Protein AF-A0A8J4Y7I0-F1 (afdb_monomer_lite)

Structure (mmCIF, N/CA/C/O backbone):
data_AF-A0A8J4Y7I0-F1
#
_entry.id   AF-A0A8J4Y7I0-F1
#
loop_
_atom_site.group_PDB
_atom_site.id
_atom_site.type_symbol
_atom_site.label_atom_id
_atom_site.la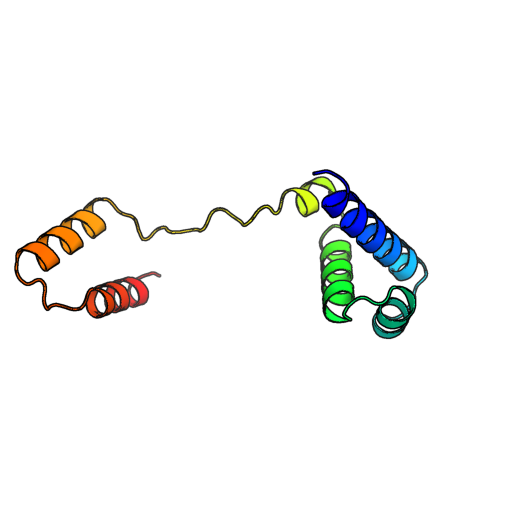bel_alt_id
_atom_site.label_comp_id
_atom_site.label_asym_id
_atom_site.label_entity_id
_atom_site.label_seq_id
_atom_site.pdbx_PDB_ins_code
_atom_site.Cartn_x
_atom_site.Cartn_y
_atom_site.Cartn_z
_atom_site.occupancy
_atom_site.B_iso_or_equiv
_atom_site.auth_seq_id
_atom_site.auth_comp_id
_atom_site.auth_asym_id
_atom_site.auth_atom_id
_atom_site.pdbx_PDB_model_num
ATOM 1 N N . MET A 1 1 ? 11.332 -10.239 17.462 1.00 45.31 1 MET A N 1
ATOM 2 C CA . MET A 1 1 ? 10.200 -9.712 16.663 1.00 45.31 1 MET A CA 1
ATOM 3 C C . MET A 1 1 ? 10.749 -9.034 15.401 1.00 45.31 1 MET A C 1
ATOM 5 O O . MET A 1 1 ? 10.433 -7.890 15.129 1.00 45.31 1 MET A O 1
ATOM 9 N N . GLU A 1 2 ? 11.607 -9.728 14.644 1.00 48.97 2 GLU A N 1
ATOM 10 C CA . GLU A 1 2 ? 12.389 -9.146 13.526 1.00 48.97 2 GLU A CA 1
ATOM 11 C C . GLU A 1 2 ? 12.132 -9.863 12.187 1.00 48.97 2 GLU A C 1
ATOM 13 O O . GLU A 1 2 ? 12.466 -9.370 11.116 1.00 48.97 2 GLU A O 1
ATOM 18 N N . SER A 1 3 ? 11.479 -11.026 12.222 1.00 50.75 3 SER A N 1
ATOM 19 C CA . SER A 1 3 ? 11.187 -11.834 11.035 1.00 50.75 3 SER A CA 1
ATOM 20 C C . SER A 1 3 ? 10.057 -11.258 10.172 1.00 50.75 3 SER A C 1
ATOM 22 O O . SER A 1 3 ? 10.045 -11.448 8.956 1.00 50.75 3 SER A O 1
ATOM 24 N N . PHE A 1 4 ? 9.112 -10.531 10.777 1.00 49.22 4 PHE A N 1
ATOM 25 C CA . PHE A 1 4 ? 7.930 -10.004 10.082 1.00 49.22 4 PHE A CA 1
ATOM 26 C C . PHE A 1 4 ? 8.243 -8.784 9.199 1.00 49.22 4 PHE A C 1
ATOM 28 O O . PHE A 1 4 ? 7.598 -8.568 8.172 1.00 49.22 4 PHE A O 1
ATOM 35 N N . THR A 1 5 ? 9.256 -8.000 9.573 1.00 58.91 5 THR A N 1
ATOM 36 C CA . THR A 1 5 ? 9.738 -6.842 8.808 1.00 58.91 5 THR A CA 1
ATOM 37 C C . THR A 1 5 ? 10.606 -7.287 7.637 1.00 58.91 5 THR A C 1
ATOM 39 O O . THR A 1 5 ? 10.367 -6.855 6.508 1.00 58.91 5 THR A O 1
ATOM 42 N N . PHE A 1 6 ? 11.527 -8.231 7.863 1.00 58.19 6 PHE A N 1
ATOM 43 C CA . PHE A 1 6 ? 12.371 -8.790 6.804 1.00 58.19 6 PHE A CA 1
ATOM 44 C C . PHE A 1 6 ? 11.536 -9.414 5.678 1.00 58.19 6 PHE A C 1
ATOM 46 O O . PHE A 1 6 ? 11.833 -9.204 4.501 1.00 58.19 6 PHE A O 1
ATOM 53 N N . LEU A 1 7 ? 10.437 -10.107 6.026 1.00 62.81 7 LEU A N 1
ATOM 54 C CA . LEU A 1 7 ? 9.563 -10.748 5.042 1.00 62.81 7 LEU A CA 1
ATOM 55 C C . LEU A 1 7 ? 8.903 -9.746 4.069 1.00 62.81 7 LEU A C 1
ATOM 57 O O . LEU A 1 7 ? 8.712 -10.033 2.889 1.00 62.81 7 LEU A O 1
ATOM 61 N N . HIS A 1 8 ? 8.535 -8.562 4.556 1.00 71.19 8 HIS A N 1
ATOM 62 C CA . HIS A 1 8 ? 7.930 -7.528 3.716 1.00 71.19 8 HIS A CA 1
ATOM 63 C C . HIS A 1 8 ? 8.971 -6.763 2.891 1.00 71.19 8 HIS A C 1
ATOM 65 O O . HIS A 1 8 ? 8.699 -6.422 1.737 1.00 71.19 8 HIS A O 1
ATOM 71 N N . LEU A 1 9 ? 10.170 -6.560 3.442 1.00 79.50 9 LEU A N 1
ATOM 72 C CA . LEU A 1 9 ? 11.293 -5.912 2.761 1.00 79.50 9 LEU A CA 1
ATOM 73 C C . LEU A 1 9 ? 11.751 -6.696 1.523 1.00 79.50 9 LEU A C 1
ATOM 75 O O . LEU A 1 9 ? 11.840 -6.109 0.444 1.00 79.50 9 LEU A O 1
ATOM 79 N N . TRP A 1 10 ? 11.958 -8.018 1.621 1.00 86.19 10 TRP A N 1
ATOM 80 C CA . TRP A 1 10 ? 12.388 -8.800 0.450 1.00 86.19 10 TRP A CA 1
ATOM 81 C C . TRP A 1 10 ? 11.318 -8.845 -0.642 1.00 86.19 10 TRP A C 1
ATOM 83 O O . TRP A 1 10 ? 11.650 -8.754 -1.821 1.00 86.19 10 TRP A O 1
ATOM 93 N N . LYS A 1 11 ? 10.030 -8.928 -0.271 1.00 88.19 11 LYS A N 1
ATOM 94 C CA . LYS A 1 11 ? 8.925 -8.914 -1.244 1.00 88.19 11 LYS A CA 1
ATOM 95 C C . LYS A 1 11 ? 8.892 -7.602 -2.006 1.00 88.19 11 LYS A C 1
ATOM 97 O O . LYS A 1 11 ? 8.766 -7.608 -3.226 1.00 88.19 11 LYS A O 1
ATOM 102 N N . ARG A 1 12 ? 9.037 -6.480 -1.299 1.00 89.50 12 ARG A N 1
ATOM 103 C CA . ARG A 1 12 ? 9.096 -5.152 -1.913 1.00 89.50 12 ARG A CA 1
ATOM 104 C C . ARG A 1 12 ? 10.305 -5.022 -2.844 1.00 89.50 12 ARG A C 1
ATOM 106 O O . ARG A 1 12 ? 10.145 -4.561 -3.969 1.00 89.50 12 ARG A O 1
ATOM 113 N N . HIS A 1 13 ? 11.477 -5.487 -2.416 1.00 90.00 13 HIS A N 1
ATOM 114 C CA . HIS A 1 13 ? 12.689 -5.467 -3.235 1.00 90.00 13 HIS A CA 1
ATOM 115 C C . HIS A 1 13 ? 12.550 -6.330 -4.502 1.00 90.00 13 HIS A C 1
ATOM 117 O O . HIS A 1 13 ? 12.853 -5.874 -5.601 1.00 90.00 13 HIS A O 1
ATOM 123 N N . ALA A 1 14 ? 12.000 -7.541 -4.377 1.00 92.69 14 ALA A N 1
ATOM 124 C CA . ALA A 1 14 ? 11.730 -8.418 -5.514 1.00 92.69 14 ALA A CA 1
ATOM 125 C C . ALA A 1 14 ? 10.722 -7.802 -6.500 1.00 92.69 14 ALA A C 1
ATOM 127 O O . ALA A 1 14 ? 10.915 -7.891 -7.712 1.00 92.69 14 ALA A O 1
ATOM 128 N N . VAL A 1 15 ? 9.673 -7.134 -6.000 1.00 92.69 15 VAL A N 1
ATOM 129 C CA . VAL A 1 15 ? 8.726 -6.391 -6.849 1.00 92.69 15 VAL A CA 1
ATOM 130 C C . VAL A 1 15 ? 9.441 -5.283 -7.625 1.00 92.69 15 VAL A C 1
ATOM 132 O O . VAL A 1 15 ? 9.231 -5.177 -8.831 1.00 92.69 15 VAL A O 1
ATOM 135 N N . LEU A 1 16 ? 10.299 -4.488 -6.974 1.00 91.44 16 LEU A N 1
ATOM 136 C CA . LEU A 1 16 ? 11.058 -3.418 -7.635 1.00 91.44 16 LEU A CA 1
ATOM 137 C C . LEU A 1 16 ? 11.966 -3.964 -8.744 1.00 91.44 16 LEU A C 1
ATOM 139 O O . L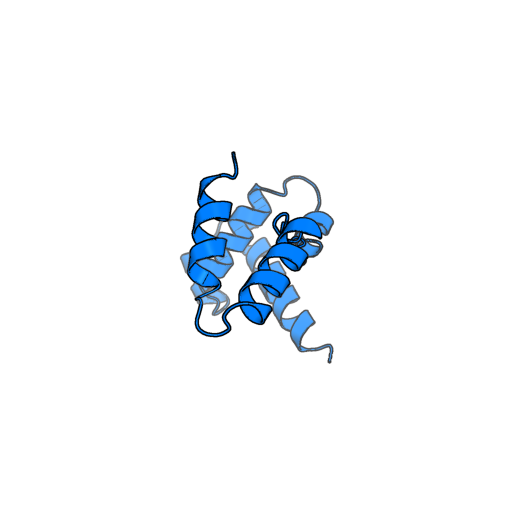EU A 1 16 ? 11.919 -3.464 -9.864 1.00 91.44 16 LEU A O 1
ATOM 143 N N . MET A 1 17 ? 12.713 -5.039 -8.474 1.00 91.94 17 MET A N 1
ATOM 144 C CA . MET A 1 17 ? 13.577 -5.690 -9.469 1.00 91.94 17 MET A CA 1
ATOM 145 C C . MET A 1 17 ? 12.798 -6.148 -10.710 1.00 91.94 17 MET A C 1
ATOM 147 O O . MET A 1 17 ? 13.238 -5.939 -11.839 1.00 91.94 17 MET A O 1
ATOM 151 N N . LEU A 1 18 ? 11.614 -6.738 -10.519 1.00 93.38 18 LEU A N 1
ATOM 152 C CA . LEU A 1 18 ? 10.781 -7.208 -11.628 1.00 93.38 18 LEU A CA 1
ATOM 153 C C . LEU A 1 18 ? 10.097 -6.066 -12.392 1.00 93.38 18 LEU A C 1
ATOM 155 O O . LEU A 1 18 ? 9.869 -6.192 -13.596 1.00 93.38 18 LEU A O 1
ATOM 159 N N . ILE A 1 19 ? 9.780 -4.954 -11.718 1.00 91.62 19 ILE A N 1
ATOM 160 C CA . ILE A 1 19 ? 9.313 -3.731 -12.382 1.00 91.62 19 ILE A CA 1
ATOM 161 C C . ILE A 1 19 ? 10.420 -3.182 -13.287 1.00 91.62 19 ILE A C 1
ATOM 163 O O . ILE A 1 19 ? 10.139 -2.897 -14.450 1.00 91.62 19 ILE A O 1
ATOM 167 N N . SER A 1 20 ? 11.660 -3.096 -12.792 1.00 87.81 20 SER A N 1
ATOM 168 C CA . SER A 1 20 ? 12.823 -2.646 -13.573 1.00 87.81 20 SER A CA 1
ATOM 169 C C . SER A 1 20 ? 13.132 -3.564 -14.759 1.00 87.81 20 SER A C 1
ATOM 171 O O . SER A 1 20 ? 13.568 -3.093 -15.803 1.00 87.81 20 SER A O 1
ATOM 173 N N . ALA A 1 21 ? 12.839 -4.862 -14.638 1.00 90.50 21 ALA A N 1
ATOM 174 C CA . ALA A 1 21 ? 12.925 -5.827 -15.736 1.00 90.50 21 ALA A CA 1
ATOM 175 C C . ALA A 1 21 ? 11.770 -5.724 -16.760 1.00 90.50 21 ALA A C 1
ATOM 177 O O . ALA A 1 21 ? 11.713 -6.505 -17.707 1.00 90.50 21 ALA A O 1
ATOM 178 N N . GLY A 1 22 ? 10.830 -4.786 -16.587 1.00 91.12 22 GLY A N 1
ATOM 179 C CA . GLY A 1 22 ? 9.749 -4.525 -17.542 1.00 91.12 22 GLY A CA 1
ATOM 180 C C . GLY A 1 22 ? 8.548 -5.469 -17.435 1.00 91.12 22 GLY A C 1
ATOM 181 O O . GLY A 1 22 ? 7.682 -5.463 -18.311 1.00 91.12 22 GLY A O 1
ATOM 182 N N . HIS A 1 23 ? 8.443 -6.270 -16.371 1.00 93.69 23 HIS A N 1
ATOM 183 C CA . HIS A 1 23 ? 7.304 -7.172 -16.202 1.00 93.69 23 HIS A CA 1
ATOM 184 C C . HIS A 1 23 ? 6.004 -6.424 -15.861 1.00 93.69 23 HIS A C 1
ATOM 186 O O . HIS A 1 23 ? 5.998 -5.377 -15.201 1.00 93.69 23 HIS A O 1
ATOM 192 N N . SER A 1 24 ? 4.872 -6.987 -16.298 1.00 92.31 24 SER A N 1
ATOM 193 C CA . SER A 1 24 ? 3.536 -6.478 -15.977 1.00 92.31 24 SER A CA 1
ATOM 194 C C . SER A 1 24 ? 3.163 -6.748 -14.516 1.00 92.31 24 SER A C 1
ATOM 196 O O . SER A 1 24 ? 3.614 -7.718 -13.904 1.00 92.31 24 SER A O 1
ATOM 198 N N . SER A 1 25 ? 2.287 -5.915 -13.946 1.00 91.06 25 SER A N 1
ATOM 199 C CA . SER A 1 25 ? 1.853 -6.073 -12.553 1.00 91.06 25 SER A CA 1
ATOM 200 C C . SER A 1 25 ? 1.151 -7.408 -12.283 1.00 91.06 25 SER A C 1
ATOM 202 O O . SER A 1 25 ? 1.368 -7.990 -11.221 1.00 91.06 25 SER A O 1
ATOM 204 N N . SER A 1 26 ? 0.381 -7.926 -13.247 1.00 94.56 26 SER A N 1
ATOM 205 C CA . SER A 1 26 ? -0.248 -9.251 -13.159 1.00 94.56 26 SER A CA 1
ATOM 206 C C . SER A 1 26 ? 0.794 -10.367 -13.068 1.00 94.56 26 SER A C 1
ATOM 208 O O . SER A 1 26 ? 0.729 -11.204 -12.171 1.00 94.56 26 SER A O 1
ATOM 210 N N . ARG A 1 27 ? 1.827 -10.323 -13.919 1.00 93.44 27 ARG A N 1
ATOM 211 C CA . ARG A 1 27 ? 2.890 -11.334 -13.932 1.00 93.44 27 ARG A CA 1
ATOM 212 C C . ARG A 1 27 ? 3.696 -11.351 -12.633 1.00 93.44 27 ARG A C 1
ATOM 214 O O . ARG A 1 27 ? 4.062 -12.415 -12.141 1.00 93.44 27 ARG A O 1
ATOM 221 N N . ILE A 1 28 ? 3.959 -10.176 -12.067 1.00 94.25 28 ILE A N 1
ATOM 222 C CA . ILE A 1 28 ? 4.663 -10.029 -10.785 1.00 94.25 28 ILE A CA 1
ATOM 223 C C . ILE A 1 28 ? 3.803 -10.547 -9.624 1.00 94.25 28 ILE A C 1
ATOM 225 O O . ILE A 1 28 ? 4.316 -11.227 -8.735 1.00 94.25 28 ILE A O 1
ATOM 229 N N . SER A 1 29 ? 2.499 -10.249 -9.644 1.00 94.44 29 SER A N 1
ATOM 230 C CA . SER A 1 29 ? 1.528 -10.718 -8.648 1.00 94.44 29 SER A CA 1
ATOM 231 C C . SER A 1 29 ? 1.503 -12.245 -8.568 1.00 94.44 29 SER A C 1
ATOM 233 O O . SER A 1 29 ? 1.631 -12.801 -7.475 1.00 94.44 29 SER A O 1
ATOM 235 N N . GLU A 1 30 ? 1.434 -12.913 -9.722 1.00 95.19 30 GLU A N 1
ATOM 236 C CA . GLU A 1 30 ? 1.475 -14.374 -9.823 1.00 95.19 30 GLU A CA 1
ATOM 237 C C . GLU A 1 30 ? 2.798 -14.951 -9.305 1.00 95.19 30 GLU A C 1
ATOM 239 O O . GLU A 1 30 ? 2.797 -15.883 -8.500 1.00 95.19 30 GLU A O 1
ATOM 244 N N . LEU A 1 31 ? 3.929 -14.383 -9.738 1.00 92.75 31 LEU A N 1
ATOM 245 C CA . LEU A 1 31 ? 5.261 -14.904 -9.427 1.00 92.75 31 LEU A CA 1
ATOM 246 C C . LEU A 1 31 ? 5.599 -14.799 -7.934 1.00 92.75 31 LEU A C 1
ATOM 248 O O . LEU A 1 31 ? 6.151 -15.732 -7.354 1.00 92.75 31 LEU A O 1
ATOM 252 N N . LEU A 1 32 ? 5.260 -13.671 -7.306 1.00 90.75 32 LEU A N 1
ATOM 253 C CA . LEU A 1 32 ? 5.578 -13.402 -5.900 1.00 90.75 32 LEU A CA 1
ATOM 254 C C . LEU A 1 32 ? 4.444 -13.772 -4.936 1.00 90.75 32 LEU A C 1
ATOM 256 O O . LEU A 1 32 ? 4.600 -13.606 -3.723 1.00 90.75 32 LEU A O 1
ATOM 260 N N . LYS A 1 33 ? 3.310 -14.271 -5.453 1.00 93.12 33 LYS A N 1
ATOM 261 C CA . LYS A 1 33 ? 2.087 -14.563 -4.685 1.00 93.12 33 LYS A CA 1
ATOM 262 C C . LYS A 1 33 ? 1.674 -13.387 -3.791 1.00 93.12 33 LYS A C 1
ATOM 264 O O . LYS A 1 33 ? 1.370 -13.549 -2.608 1.00 93.12 33 LYS A O 1
ATOM 269 N N . VAL A 1 34 ? 1.708 -12.186 -4.360 1.00 89.62 34 VAL A N 1
ATOM 270 C CA . VAL A 1 34 ? 1.270 -10.934 -3.722 1.00 89.62 34 VAL A CA 1
ATOM 271 C C . VAL A 1 34 ? 0.053 -10.391 -4.449 1.00 89.62 34 VAL A C 1
ATOM 273 O O . VAL A 1 34 ? -0.177 -10.731 -5.604 1.00 89.62 34 VAL A O 1
ATOM 276 N N . THR A 1 35 ? -0.725 -9.522 -3.809 1.00 92.75 35 THR A N 1
ATOM 277 C CA . THR A 1 35 ? -1.880 -8.906 -4.470 1.00 92.75 35 THR A CA 1
ATOM 278 C C . THR A 1 35 ? -1.423 -7.966 -5.584 1.00 92.75 35 THR A C 1
ATOM 280 O O . THR A 1 35 ? -0.420 -7.263 -5.453 1.00 92.75 35 THR A O 1
ATOM 283 N N . GLU A 1 36 ? -2.176 -7.901 -6.681 1.00 91.50 36 GLU A N 1
ATOM 284 C CA . GLU A 1 36 ? -1.859 -6.973 -7.772 1.00 91.50 36 GLU A CA 1
ATOM 285 C C . GLU A 1 36 ? -1.875 -5.512 -7.288 1.00 91.50 36 GLU A C 1
ATOM 287 O O . GLU A 1 36 ? -1.057 -4.696 -7.713 1.00 91.50 36 GLU A O 1
ATOM 292 N N . GLN A 1 37 ? -2.748 -5.192 -6.326 1.00 91.12 37 GLN A N 1
ATOM 293 C CA . GLN A 1 37 ? -2.803 -3.873 -5.700 1.00 91.12 37 GLN A CA 1
ATOM 294 C C . GLN A 1 37 ? -1.489 -3.508 -5.001 1.00 91.12 37 GLN A C 1
ATOM 296 O O . GLN A 1 37 ? -1.029 -2.380 -5.152 1.00 91.12 37 GLN A O 1
ATOM 301 N N . PHE A 1 38 ? -0.849 -4.447 -4.296 1.00 89.12 38 PHE A N 1
ATOM 302 C CA . PHE A 1 38 ? 0.463 -4.217 -3.688 1.00 89.12 38 PHE A CA 1
ATOM 303 C C . PHE A 1 38 ? 1.510 -3.858 -4.751 1.00 89.12 38 PHE A C 1
ATOM 305 O O . PHE A 1 38 ? 2.228 -2.872 -4.603 1.00 89.12 38 PHE A O 1
ATOM 312 N N . VAL A 1 39 ? 1.537 -4.587 -5.871 1.00 91.00 39 VAL A N 1
ATOM 313 C CA . VAL A 1 39 ? 2.451 -4.302 -6.991 1.00 91.00 39 VAL A CA 1
ATOM 314 C C . VAL A 1 39 ? 2.175 -2.927 -7.605 1.00 91.00 39 VAL A C 1
ATOM 316 O O . VAL A 1 39 ? 3.108 -2.177 -7.885 1.00 91.00 39 VAL A O 1
ATOM 319 N N . ARG A 1 40 ? 0.900 -2.562 -7.790 1.00 91.38 40 ARG A N 1
ATOM 320 C CA . ARG A 1 40 ? 0.497 -1.244 -8.310 1.00 91.38 40 ARG A CA 1
ATOM 321 C C . ARG A 1 40 ? 0.876 -0.106 -7.366 1.00 91.38 40 ARG A C 1
ATOM 323 O O . ARG A 1 40 ? 1.232 0.968 -7.846 1.00 91.38 40 ARG A O 1
ATOM 330 N N . THR A 1 41 ? 0.796 -0.321 -6.056 1.00 89.25 41 THR A N 1
ATOM 331 C CA . THR A 1 41 ? 1.251 0.644 -5.049 1.00 89.25 41 THR A CA 1
ATOM 332 C C . THR A 1 41 ? 2.762 0.824 -5.129 1.00 89.25 41 THR A C 1
ATOM 334 O O . THR A 1 41 ? 3.208 1.950 -5.310 1.00 89.25 41 THR A O 1
ATOM 337 N N . VAL A 1 42 ? 3.541 -0.264 -5.125 1.00 88.31 42 VAL A N 1
ATOM 338 C CA . VAL A 1 42 ? 5.010 -0.193 -5.237 1.00 88.31 42 VAL A CA 1
ATOM 339 C C . VAL A 1 42 ? 5.442 0.474 -6.545 1.00 88.31 42 VAL A C 1
ATOM 341 O O . VAL A 1 42 ? 6.337 1.308 -6.530 1.00 88.31 42 VAL A O 1
ATOM 344 N N . ARG A 1 43 ? 4.776 0.175 -7.668 1.00 88.56 43 ARG A N 1
ATOM 345 C CA . ARG A 1 43 ? 5.053 0.819 -8.962 1.00 88.56 43 ARG A CA 1
ATOM 346 C C . AR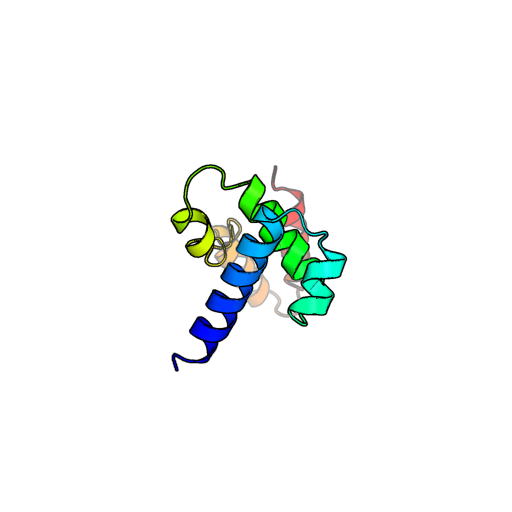G A 1 43 ? 4.725 2.315 -8.957 1.00 88.56 43 ARG A C 1
ATOM 348 O O . ARG A 1 43 ? 5.465 3.106 -9.527 1.00 88.56 43 ARG A O 1
ATOM 355 N N . ARG A 1 44 ? 3.614 2.723 -8.335 1.00 86.50 44 ARG A N 1
ATOM 356 C CA . ARG A 1 44 ? 3.277 4.149 -8.190 1.00 86.50 44 ARG A CA 1
ATOM 357 C C . ARG A 1 44 ? 4.269 4.869 -7.289 1.00 86.50 44 ARG A C 1
ATOM 359 O O . ARG A 1 44 ? 4.685 5.972 -7.615 1.00 86.50 44 ARG A O 1
ATOM 366 N N . GLU A 1 45 ? 4.658 4.235 -6.191 1.00 81.12 45 GLU A N 1
ATOM 367 C CA . GLU A 1 45 ? 5.670 4.759 -5.280 1.00 81.12 45 GLU A CA 1
ATOM 368 C C . GLU A 1 45 ? 7.025 4.894 -5.972 1.00 81.12 45 GLU A C 1
ATOM 370 O O . GLU A 1 45 ? 7.632 5.944 -5.835 1.00 81.12 45 GLU A O 1
ATOM 375 N N . SER A 1 46 ? 7.452 3.915 -6.778 1.00 73.44 46 SER A N 1
ATOM 376 C CA . SER A 1 46 ? 8.730 3.980 -7.499 1.00 73.44 46 SER A CA 1
ATOM 377 C C . SER A 1 46 ? 8.758 5.058 -8.583 1.00 73.44 46 SER A C 1
ATOM 379 O O . SER A 1 46 ? 9.788 5.679 -8.788 1.00 73.44 46 SER A O 1
ATOM 381 N N . ILE A 1 47 ? 7.636 5.297 -9.272 1.00 69.00 47 ILE A N 1
ATOM 382 C CA . ILE A 1 47 ? 7.514 6.391 -10.255 1.00 69.00 47 ILE A CA 1
ATOM 383 C C . ILE A 1 47 ? 7.474 7.753 -9.543 1.00 69.00 47 ILE A C 1
ATOM 385 O O . ILE A 1 47 ? 8.008 8.736 -10.041 1.00 69.00 47 ILE A O 1
ATOM 389 N N . SER A 1 48 ? 6.844 7.816 -8.366 1.00 60.38 48 SER A N 1
ATOM 390 C CA . SER A 1 48 ? 6.797 9.012 -7.518 1.00 60.38 48 SER A CA 1
ATOM 391 C C . SER A 1 48 ? 8.128 9.316 -6.822 1.00 60.38 48 SER A C 1
ATOM 393 O O . SER A 1 48 ? 8.284 10.438 -6.344 1.00 60.38 48 SER A O 1
ATOM 395 N N . SER A 1 49 ? 9.032 8.341 -6.696 1.00 57.03 49 SER A N 1
ATOM 396 C CA . SER A 1 49 ? 10.262 8.425 -5.899 1.00 57.03 49 SER A CA 1
ATOM 397 C C . SER A 1 49 ? 11.528 8.444 -6.754 1.00 57.03 49 SER A C 1
ATOM 399 O O . SER A 1 49 ? 12.538 7.869 -6.350 1.00 57.03 49 SER A O 1
ATOM 401 N N . ASP A 1 50 ? 11.507 9.106 -7.913 1.00 52.00 50 ASP A N 1
ATOM 402 C CA . ASP A 1 50 ? 12.717 9.317 -8.732 1.00 52.00 50 ASP A CA 1
ATOM 403 C C . ASP A 1 50 ? 13.874 9.950 -7.916 1.00 52.00 50 ASP A C 1
ATOM 405 O O . ASP A 1 50 ? 15.038 9.870 -8.296 1.00 52.00 50 ASP A O 1
ATOM 409 N N . TYR A 1 51 ? 13.570 10.497 -6.730 1.00 47.25 51 TYR A N 1
ATOM 410 C CA . TYR A 1 51 ? 14.524 10.869 -5.697 1.00 47.25 51 TYR A CA 1
ATOM 411 C C . TYR A 1 51 ? 14.001 10.445 -4.311 1.00 47.25 51 TYR A C 1
ATOM 413 O O . TYR A 1 51 ? 12.883 10.785 -3.932 1.00 47.25 51 TYR A O 1
ATOM 421 N N . ASP A 1 52 ? 14.850 9.742 -3.562 1.00 49.66 52 ASP A N 1
ATOM 422 C CA . ASP A 1 52 ? 14.767 9.462 -2.120 1.00 49.66 52 ASP A CA 1
ATOM 423 C C . ASP A 1 52 ? 13.953 8.231 -1.641 1.00 49.66 52 ASP A C 1
ATOM 425 O O . ASP A 1 52 ? 12.747 8.263 -1.381 1.00 49.66 52 ASP A O 1
ATOM 429 N N . TYR A 1 53 ? 14.677 7.116 -1.473 1.00 49.69 53 TYR A N 1
ATOM 430 C CA . TYR A 1 53 ? 14.203 5.853 -0.891 1.00 49.69 53 TYR A CA 1
ATOM 431 C C . TYR A 1 53 ? 13.872 5.980 0.609 1.00 49.69 53 TYR A C 1
ATOM 433 O O . TYR A 1 53 ? 12.976 5.276 1.089 1.00 49.69 53 TYR A O 1
ATOM 441 N N . GLU A 1 54 ? 14.520 6.901 1.334 1.00 51.06 54 G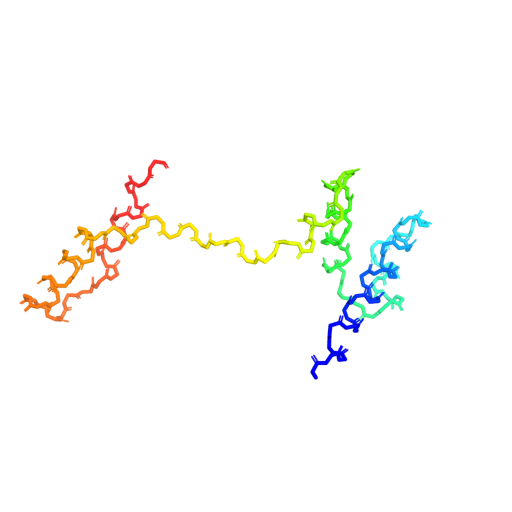LU A N 1
ATOM 442 C CA . GLU A 1 54 ? 14.247 7.137 2.759 1.00 51.06 54 GLU A CA 1
ATOM 443 C C . GLU A 1 54 ? 12.848 7.734 2.951 1.00 51.06 54 GLU A C 1
ATOM 445 O O . GLU A 1 54 ? 12.068 7.257 3.777 1.00 51.06 54 GLU A O 1
ATOM 450 N N . GLY A 1 55 ? 12.443 8.658 2.074 1.00 49.56 55 GLY A N 1
ATOM 451 C CA . GLY A 1 55 ? 11.124 9.294 2.121 1.00 49.56 55 GLY A CA 1
ATOM 452 C C . GLY A 1 55 ? 9.935 8.348 1.905 1.00 49.56 55 GLY A C 1
ATOM 453 O O . GLY A 1 55 ? 8.805 8.691 2.257 1.00 49.56 55 GLY A O 1
ATOM 454 N N . VAL A 1 56 ? 10.144 7.150 1.341 1.00 51.22 56 VAL A N 1
ATOM 455 C CA . VAL A 1 56 ? 9.081 6.140 1.175 1.00 51.22 56 VAL A CA 1
ATOM 4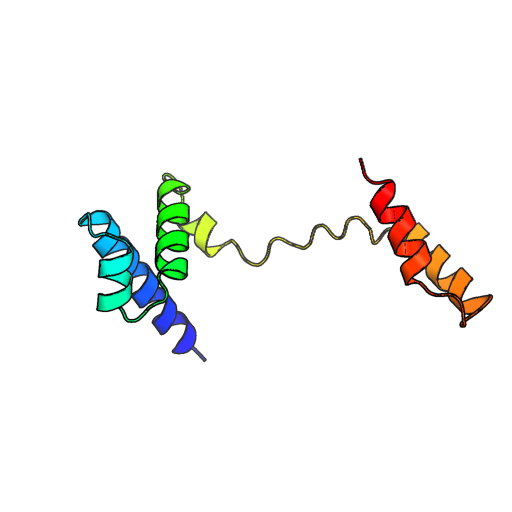56 C C . VAL A 1 56 ? 8.978 5.227 2.398 1.00 51.22 56 VAL A C 1
ATOM 458 O O . VAL A 1 56 ? 7.868 4.868 2.797 1.00 51.22 56 VAL A O 1
ATOM 461 N N . ALA A 1 57 ? 10.109 4.886 3.023 1.00 53.69 57 ALA A N 1
ATOM 462 C CA . ALA A 1 57 ? 10.140 4.140 4.280 1.00 53.69 57 ALA A CA 1
ATOM 463 C C . ALA A 1 57 ? 9.667 4.997 5.472 1.00 53.69 57 ALA A C 1
ATOM 465 O O . ALA A 1 57 ? 9.027 4.481 6.392 1.00 53.69 57 ALA A O 1
ATOM 466 N N . GLU A 1 58 ? 9.901 6.311 5.421 1.00 51.03 58 GLU A N 1
ATOM 467 C CA . GLU A 1 58 ? 9.485 7.280 6.438 1.00 51.03 58 GLU A CA 1
ATOM 468 C C . GLU A 1 58 ? 8.015 7.701 6.366 1.00 51.03 58 GLU A C 1
ATOM 470 O O . GLU A 1 58 ? 7.544 8.398 7.270 1.00 51.03 58 GLU A O 1
ATOM 475 N N . ARG A 1 59 ? 7.225 7.216 5.393 1.00 54.69 59 ARG A N 1
ATOM 476 C CA . ARG A 1 59 ? 5.755 7.351 5.431 1.00 54.69 59 ARG A CA 1
ATOM 477 C C . ARG A 1 59 ? 5.147 6.432 6.498 1.00 54.69 59 ARG A C 1
ATOM 479 O O . ARG A 1 59 ? 4.217 5.669 6.242 1.00 54.69 59 ARG A O 1
ATOM 486 N N . LYS A 1 60 ? 5.632 6.526 7.740 1.00 57.69 60 LYS A N 1
ATOM 487 C CA . LYS A 1 60 ? 4.802 6.288 8.919 1.00 57.69 60 LYS A CA 1
ATOM 488 C C . LYS A 1 60 ? 3.573 7.161 8.752 1.00 57.69 60 LYS A C 1
ATOM 490 O O . LYS A 1 60 ? 3.726 8.345 8.468 1.00 57.69 60 LYS A O 1
ATOM 495 N N . HIS A 1 61 ? 2.400 6.536 8.898 1.00 54.78 61 HIS A N 1
ATOM 496 C CA . HIS A 1 61 ? 1.083 7.157 9.046 1.00 54.78 61 HIS A CA 1
ATOM 497 C C . HIS A 1 61 ? 1.232 8.659 9.264 1.00 54.78 61 HIS A C 1
ATOM 499 O O . HIS A 1 61 ? 1.616 9.061 10.366 1.00 54.78 61 HIS A O 1
ATOM 505 N N . SER A 1 62 ? 1.049 9.460 8.202 1.00 51.62 62 SER A N 1
ATOM 506 C CA . SER A 1 62 ? 1.158 10.912 8.322 1.00 51.62 62 SER A CA 1
ATOM 507 C C . SER A 1 62 ? 0.355 11.286 9.552 1.00 51.62 62 SER A C 1
ATOM 509 O O . SER A 1 62 ? -0.807 10.873 9.657 1.00 51.62 62 SER A O 1
ATOM 511 N N . ARG A 1 63 ? 1.010 11.947 10.510 1.00 55.38 63 ARG A N 1
ATOM 512 C CA . ARG A 1 63 ? 0.392 12.460 11.729 1.00 55.38 63 ARG A CA 1
ATOM 513 C C . ARG A 1 63 ? -0.979 12.986 11.326 1.00 55.38 63 ARG A C 1
ATOM 515 O O . ARG A 1 63 ? -1.031 13.900 10.506 1.00 55.38 63 ARG A O 1
ATOM 522 N N . ARG A 1 64 ? -2.052 12.315 11.776 1.00 55.16 64 ARG A N 1
ATOM 523 C CA . ARG A 1 64 ? -3.422 12.696 11.422 1.00 55.16 64 ARG A CA 1
ATOM 524 C C . ARG A 1 64 ? -3.497 14.203 11.606 1.00 55.16 64 ARG A C 1
ATOM 526 O O . ARG A 1 64 ? -3.162 14.696 12.686 1.00 55.16 64 ARG A O 1
ATOM 533 N N . SER A 1 65 ? -3.852 14.920 10.548 1.00 54.12 65 SER A N 1
ATOM 534 C CA . SER A 1 65 ? -4.184 16.334 10.625 1.00 54.12 65 SER A CA 1
ATOM 535 C C . SER A 1 65 ? -5.528 16.444 11.344 1.00 54.12 65 SER A C 1
ATOM 537 O O . SER A 1 65 ? -6.527 16.848 10.763 1.00 54.12 65 SER A O 1
ATOM 539 N N . ASP A 1 66 ? -5.577 16.010 12.602 1.00 56.88 66 ASP A N 1
ATOM 540 C CA . ASP A 1 66 ? -6.691 16.261 13.500 1.00 56.88 66 ASP A CA 1
ATOM 541 C C . ASP A 1 66 ? -6.544 17.722 13.953 1.00 56.88 66 ASP A C 1
ATOM 543 O O . ASP A 1 66 ? -6.261 18.019 15.110 1.00 56.88 66 ASP A O 1
ATOM 547 N N . THR A 1 67 ? -6.695 18.654 13.008 1.00 56.16 67 THR A N 1
ATOM 548 C CA . THR A 1 67 ? -6.781 20.104 13.243 1.00 56.16 67 THR A CA 1
ATOM 549 C C . THR A 1 67 ? -8.075 20.498 13.962 1.00 56.16 67 THR A C 1
ATOM 551 O O . THR A 1 67 ? -8.285 21.669 14.238 1.00 56.16 67 THR A O 1
ATOM 554 N N . ILE A 1 68 ? -8.929 19.529 14.312 1.00 59.31 68 ILE A N 1
ATOM 555 C CA . ILE A 1 68 ? -10.228 19.742 14.970 1.00 59.31 68 ILE A CA 1
ATOM 556 C C . ILE A 1 68 ? -10.113 19.647 16.507 1.00 59.31 68 ILE A C 1
ATOM 558 O O . ILE A 1 68 ? -11.068 19.907 17.231 1.00 59.31 68 ILE A O 1
ATOM 562 N N . ARG A 1 69 ? -8.941 19.297 17.057 1.00 59.38 69 ARG A N 1
ATOM 563 C CA . ARG A 1 69 ? -8.710 19.278 18.515 1.00 59.38 69 ARG A CA 1
ATOM 564 C C . ARG A 1 69 ? -8.262 20.640 19.047 1.00 59.38 69 ARG A C 1
ATOM 566 O O . ARG A 1 69 ? -7.219 20.742 19.686 1.00 59.38 69 ARG A O 1
ATOM 573 N N . ASP A 1 70 ? -9.053 21.671 18.776 1.00 72.75 70 ASP A N 1
ATOM 574 C CA . ASP A 1 70 ? -8.898 22.958 19.450 1.00 72.75 70 ASP A CA 1
ATOM 575 C C . ASP A 1 70 ? -9.407 22.855 20.900 1.00 72.75 70 ASP A C 1
ATOM 577 O O . ASP A 1 70 ? -10.403 22.178 21.176 1.00 72.75 70 ASP A O 1
ATOM 581 N N . ALA A 1 71 ? -8.718 23.495 21.844 1.00 75.75 71 ALA A N 1
ATOM 582 C CA . ALA A 1 71 ? -9.077 23.462 23.262 1.00 75.75 71 ALA A CA 1
ATOM 583 C C . ALA A 1 71 ? -10.470 24.066 23.501 1.00 75.75 71 ALA A C 1
ATOM 585 O O . ALA A 1 71 ? -11.220 23.591 24.358 1.00 75.75 71 ALA A O 1
ATOM 586 N N . GLU A 1 72 ? -10.845 25.062 22.696 1.00 77.69 72 GLU A N 1
ATOM 587 C CA . GLU A 1 72 ? -12.174 25.671 22.719 1.00 77.69 72 GLU A CA 1
ATOM 588 C C . GLU A 1 72 ? -13.261 24.664 22.312 1.00 77.69 72 GLU A C 1
ATOM 590 O O . GLU A 1 72 ? -14.282 24.533 22.988 1.00 77.69 72 GLU A O 1
ATOM 595 N N . PHE A 1 73 ? -13.002 23.863 21.273 1.00 77.00 73 PHE A N 1
ATOM 596 C CA . PHE A 1 73 ? -13.929 22.833 20.806 1.00 77.00 73 PHE A CA 1
ATOM 597 C C . PHE A 1 73 ? -14.132 21.723 21.845 1.00 77.00 73 PHE A C 1
ATOM 599 O O . PHE A 1 73 ? -15.261 21.310 22.110 1.00 77.00 73 PHE A O 1
ATOM 606 N N . VAL A 1 74 ? -13.050 21.273 22.487 1.00 80.56 74 VAL A N 1
ATOM 607 C CA . VAL A 1 74 ? -13.125 20.262 23.555 1.00 80.56 74 VAL A CA 1
ATOM 608 C C . VAL A 1 74 ? -13.899 20.796 24.763 1.00 80.56 74 VAL A C 1
ATOM 610 O O . VAL A 1 74 ? -14.727 20.078 25.319 1.00 80.56 74 VAL A O 1
ATOM 613 N N . THR A 1 75 ? -13.686 22.061 25.133 1.00 82.50 75 THR A N 1
ATOM 614 C CA . THR A 1 75 ? -14.406 22.703 26.244 1.00 82.50 75 THR A CA 1
ATOM 615 C C . THR A 1 75 ? -15.900 22.828 25.937 1.00 82.50 75 THR A C 1
ATOM 617 O O . THR A 1 75 ? -16.730 22.529 26.794 1.00 82.50 75 THR A O 1
ATOM 620 N N . LYS A 1 76 ? -16.258 23.184 24.697 1.00 81.00 76 LYS A N 1
ATOM 621 C CA . LYS A 1 76 ? -17.655 23.251 24.250 1.00 81.00 76 LYS A CA 1
ATOM 622 C C . LYS A 1 76 ? -18.343 21.885 24.306 1.00 81.00 76 LYS A C 1
ATOM 624 O O . LYS A 1 76 ? -19.467 21.790 24.790 1.00 81.00 76 LYS A O 1
ATOM 629 N N . LEU A 1 77 ? -17.670 20.828 23.845 1.00 79.56 77 LEU A N 1
ATOM 630 C CA . LEU A 1 77 ? -18.214 19.470 23.915 1.00 79.56 77 LEU A CA 1
ATOM 631 C C . LEU A 1 77 ? -18.416 19.004 25.357 1.00 79.56 77 LEU A C 1
ATOM 633 O O . LEU A 1 77 ? -19.437 18.389 25.649 1.00 79.56 77 LEU A O 1
ATOM 637 N N . GLN A 1 78 ? -17.469 19.307 26.246 1.00 83.00 78 GLN A N 1
ATOM 638 C CA . GLN A 1 78 ? -17.589 18.949 27.656 1.00 83.00 78 GLN A CA 1
ATOM 639 C C . GLN A 1 78 ? -18.794 19.647 28.298 1.00 83.00 78 GLN A C 1
ATOM 641 O O . GLN A 1 78 ? -19.627 18.977 28.897 1.00 83.00 78 GLN A O 1
ATOM 646 N N . ALA A 1 79 ? -18.946 20.957 28.077 1.00 83.75 79 ALA A N 1
ATOM 647 C CA . ALA A 1 79 ? -20.083 21.720 28.588 1.00 83.75 79 ALA A CA 1
ATOM 648 C C . ALA A 1 79 ? -21.433 21.184 28.079 1.00 83.75 79 ALA A C 1
ATOM 650 O O . ALA A 1 79 ? -22.380 21.087 28.851 1.00 83.75 79 ALA A O 1
ATOM 651 N N . MET A 1 80 ? -21.512 20.780 26.807 1.00 83.38 80 MET A N 1
ATOM 652 C CA . MET A 1 80 ? -22.731 20.208 26.224 1.00 83.38 80 MET A CA 1
ATOM 653 C C . MET A 1 80 ? -23.115 18.868 26.867 1.00 83.38 80 MET A C 1
ATOM 655 O O . MET A 1 80 ? -24.288 18.630 27.135 1.00 83.38 80 MET A O 1
ATOM 659 N N . VAL A 1 81 ? -22.136 17.995 27.125 1.00 84.44 81 VAL A N 1
ATOM 660 C CA . VAL A 1 81 ? -22.376 16.702 27.790 1.00 84.44 81 VAL A CA 1
ATOM 661 C C . VAL A 1 81 ? -22.760 16.894 29.257 1.00 84.44 81 VAL A C 1
ATOM 663 O O . VAL A 1 81 ? -23.602 16.155 29.764 1.00 84.44 81 VAL A O 1
ATOM 666 N N . ASP A 1 82 ? -22.163 17.881 29.927 1.00 84.62 82 ASP A N 1
ATOM 667 C CA . ASP A 1 82 ? -22.476 18.211 31.318 1.00 84.62 82 ASP A CA 1
ATOM 668 C C . ASP A 1 82 ? -23.878 18.841 31.459 1.00 84.62 82 ASP A C 1
ATOM 670 O O . ASP A 1 82 ? -24.557 18.604 32.458 1.00 84.62 82 ASP A O 1
ATOM 674 N N . GLU A 1 83 ? -24.326 19.618 30.464 1.00 85.19 83 GLU A N 1
ATOM 675 C CA . GLU A 1 83 ? -25.656 20.243 30.429 1.00 85.19 83 GLU A CA 1
ATOM 676 C C . GLU A 1 83 ? -26.766 19.241 30.076 1.00 85.19 83 GLU A C 1
ATOM 678 O O . GLU A 1 83 ? -27.812 19.219 30.728 1.00 85.19 83 GLU A O 1
ATOM 683 N N . ASP A 1 84 ? -26.545 18.388 29.072 1.00 80.94 84 ASP A N 1
ATOM 684 C CA . ASP A 1 84 ? -27.482 17.334 28.691 1.00 80.94 84 ASP A CA 1
ATOM 685 C C . ASP A 1 84 ? -26.743 16.127 28.082 1.00 80.94 84 ASP A C 1
ATOM 687 O O . ASP A 1 84 ? -26.419 16.112 26.887 1.00 80.94 84 ASP A O 1
ATOM 691 N N . PRO A 1 85 ? -26.531 15.051 28.861 1.00 79.31 85 PRO A N 1
ATOM 692 C CA . PRO A 1 85 ? -25.783 13.885 28.405 1.00 79.31 85 PRO A CA 1
ATOM 693 C C . PRO A 1 85 ? -26.518 13.078 27.324 1.00 79.31 85 PRO A C 1
ATOM 695 O O . PRO A 1 85 ? -25.934 12.162 26.744 1.00 79.31 85 PRO A O 1
ATOM 698 N N . SER A 1 86 ? -27.794 13.379 27.049 1.00 79.00 86 SER A N 1
ATOM 699 C CA . SER A 1 86 ? -28.552 12.744 25.967 1.00 79.00 86 SER A CA 1
ATOM 700 C C . SER A 1 86 ? -28.279 13.370 24.594 1.00 79.00 86 SER A C 1
ATOM 702 O O . SER A 1 86 ? -28.638 12.784 23.566 1.00 79.00 86 SER A O 1
ATOM 704 N N . GLN A 1 87 ? -27.606 14.528 24.545 1.00 75.44 87 GLN A N 1
ATOM 705 C CA . GLN A 1 87 ? -27.256 15.177 23.289 1.00 75.44 87 GLN A CA 1
ATOM 706 C C . GLN A 1 87 ? -26.150 14.428 22.545 1.00 75.44 87 GLN A C 1
ATOM 708 O O . GLN A 1 87 ? -25.090 14.086 23.069 1.00 75.44 87 GLN A O 1
ATOM 713 N N . SER A 1 88 ? -26.397 14.187 21.258 1.00 71.56 88 SER A N 1
ATOM 714 C CA . SER A 1 88 ? -25.455 13.478 20.400 1.00 71.56 88 SER A CA 1
ATOM 715 C C . SER A 1 88 ? -24.319 14.392 19.948 1.00 71.56 88 SER A C 1
ATOM 717 O O . SER A 1 88 ? -24.511 15.286 19.122 1.00 71.56 88 SER A O 1
ATOM 719 N N . ILE A 1 89 ? -23.104 14.078 20.402 1.00 73.62 89 ILE A N 1
ATOM 720 C CA . ILE A 1 89 ? -21.844 14.708 19.970 1.00 73.62 89 ILE A CA 1
ATOM 721 C C . ILE A 1 89 ? -21.669 14.661 18.440 1.00 73.62 89 ILE A C 1
ATOM 723 O O . ILE A 1 89 ? -21.054 15.548 17.848 1.00 73.62 89 ILE A O 1
ATOM 727 N N . ALA A 1 90 ? -22.252 13.660 17.769 1.00 67.94 90 ALA A N 1
ATOM 728 C CA . ALA A 1 90 ? -22.170 13.513 16.317 1.00 67.94 90 ALA A CA 1
ATOM 729 C C . ALA A 1 90 ? -22.818 14.680 15.551 1.00 67.94 90 ALA A C 1
ATOM 731 O O . ALA A 1 90 ? -22.358 15.019 14.461 1.00 67.94 90 ALA A O 1
ATOM 732 N N . ARG A 1 91 ? -23.854 15.312 16.120 1.00 67.44 91 ARG A N 1
ATOM 733 C CA . ARG A 1 91 ? -24.505 16.482 15.518 1.00 67.44 91 ARG A CA 1
ATOM 734 C C . ARG A 1 91 ? -23.546 17.673 15.482 1.00 67.44 91 ARG A C 1
ATOM 736 O O . ARG A 1 91 ? -23.348 18.256 14.420 1.00 67.44 91 ARG A O 1
ATOM 743 N N . GLU A 1 92 ? -22.883 17.957 16.596 1.00 66.75 92 GLU A N 1
ATOM 744 C CA . GLU A 1 92 ? -21.945 19.079 16.722 1.00 66.75 92 GLU A CA 1
ATOM 745 C C . GLU A 1 92 ? -20.682 18.878 15.864 1.00 66.75 92 GLU A C 1
ATOM 747 O O . GLU A 1 92 ? -20.210 19.793 15.190 1.00 66.75 92 GLU A O 1
ATOM 752 N N . LEU A 1 93 ? -20.171 17.642 15.803 1.00 64.88 93 LEU A N 1
ATOM 753 C CA . LEU A 1 93 ? -19.039 17.286 14.940 1.00 64.88 93 LEU A CA 1
ATOM 754 C C . LEU A 1 93 ? -19.352 17.456 13.444 1.00 64.88 93 LEU A C 1
ATOM 756 O O . LEU A 1 93 ? -18.454 17.773 12.663 1.00 64.88 93 LEU A O 1
ATOM 760 N N . SER A 1 94 ? -20.609 17.256 13.033 1.00 61.38 94 SER A N 1
ATOM 761 C CA . SER A 1 94 ? -21.017 17.410 11.632 1.00 61.38 94 SER A CA 1
ATOM 762 C C . SER A 1 94 ? -21.008 18.870 11.165 1.00 61.38 94 SER A C 1
ATOM 764 O O . SER A 1 94 ? -20.593 19.144 10.041 1.00 61.38 94 SER A O 1
ATOM 766 N N . GLU A 1 95 ? -21.377 19.817 12.035 1.00 60.06 95 GLU A N 1
ATOM 767 C CA . GLU A 1 95 ? -21.386 21.252 11.716 1.00 60.06 95 GLU A CA 1
ATOM 768 C C . GLU A 1 95 ? -19.970 21.830 11.595 1.00 60.06 95 GLU A C 1
ATOM 770 O O . GLU A 1 95 ? -19.705 22.642 10.706 1.00 60.06 95 GLU A O 1
ATOM 775 N N . VAL A 1 96 ? -19.034 21.376 12.436 1.00 60.66 96 VAL A N 1
ATOM 776 C CA . VAL A 1 96 ? -17.625 21.802 12.374 1.00 60.66 96 VAL A CA 1
ATOM 777 C C . VAL A 1 96 ? -16.944 21.300 11.099 1.00 60.66 96 VAL A C 1
ATOM 779 O O . VAL A 1 96 ? -16.214 22.053 10.455 1.00 60.66 96 VAL A O 1
ATOM 782 N N . CYS A 1 97 ? -17.238 20.070 10.669 1.00 52.78 97 CYS A N 1
ATOM 783 C CA . CYS A 1 97 ? -16.719 19.523 9.412 1.00 52.78 97 CYS A CA 1
ATOM 784 C C . CYS A 1 97 ? -17.248 20.243 8.158 1.00 52.78 97 CYS A C 1
ATOM 786 O O . CYS A 1 97 ? -16.569 20.233 7.136 1.00 52.78 97 CYS A O 1
ATOM 788 N N . LEU A 1 98 ? -18.424 20.880 8.215 1.00 52.53 98 LEU A N 1
ATOM 789 C CA . LEU A 1 98 ? -18.998 21.639 7.092 1.00 52.53 98 LEU A CA 1
ATOM 790 C C . LEU A 1 98 ? -18.485 23.089 6.999 1.00 52.53 98 LEU A C 1
ATOM 792 O O . LEU A 1 98 ? -18.738 23.757 5.998 1.00 52.53 98 LEU A O 1
ATOM 796 N N . ARG A 1 99 ? -17.783 23.588 8.027 1.00 47.62 99 ARG A N 1
ATOM 797 C CA . ARG A 1 99 ? -17.224 24.953 8.088 1.00 47.62 99 ARG A CA 1
ATOM 798 C C . ARG A 1 99 ? -15.713 25.036 7.856 1.00 47.62 99 ARG A C 1
ATOM 800 O O . ARG A 1 99 ? -15.171 26.139 7.891 1.00 47.62 99 ARG A O 1
ATOM 807 N N . ALA A 1 100 ? -15.033 23.915 7.628 1.00 38.75 100 ALA A N 1
ATOM 808 C CA . ALA A 1 100 ? -13.624 23.931 7.248 1.00 38.75 100 ALA A CA 1
ATOM 809 C C . ALA A 1 100 ? -13.488 24.379 5.772 1.00 38.75 100 ALA A C 1
ATOM 811 O O . ALA A 1 100 ? -14.172 23.796 4.929 1.00 38.75 100 ALA A O 1
ATOM 812 N N . PRO A 1 101 ? -12.682 25.415 5.456 1.00 47.50 101 PRO A N 1
ATOM 813 C CA . PRO A 1 101 ? -12.429 25.843 4.077 1.00 47.50 101 PRO A 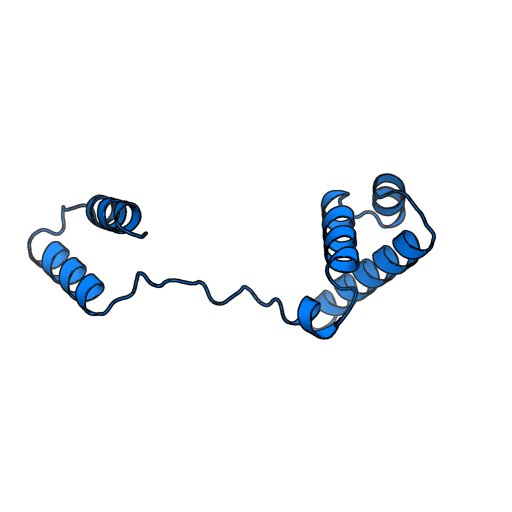CA 1
ATOM 814 C C . PRO A 1 101 ? -11.639 24.809 3.264 1.00 47.50 101 PRO A C 1
ATOM 816 O O . PRO A 1 101 ? -10.824 24.068 3.865 1.00 47.50 101 PRO A O 1
#

Sequence (101 aa):
MESFTFLHLWKRHAVLMLISAGHSSSRISELLKVTEQFVRTVRRESISSDYDYEGVAERKHSRRSDTIRDAEFVTKLQAMVDEDPSQSIARELSEVCLRAP

Organism: Chionoecetes opilio (NCBI:txid41210)

pLDDT: mean 73.34, std 16.69, range [38.75, 95.19]

Foldseek 3Di:
DCVVVVVVVVLLVQLVVVVVVVDDLVVSCVVSVHDSVVSVVSVVVVVVPPDDPPVVVPVPPPPPCCVVPDVVNVVVVVVVCVVPVPDDPVVVVVVVVVPDD

Secondary structure (DSSP, 8-state):
--HHHHHHHHHHHHHHHHHHTT--HHHHHHHHT--HHHHHHHHHHHHHTSS-SHHHHT--S-----TT--HHHHHHHHHHHHH-TTS-HHHHHHHHHHS--

Radius of gyration: 22.49 Å; chains: 1; bounding box: 43×41×49 Å